Protein AF-A0A1S2MET6-F1 (afdb_monomer_lite)

Secondary structure (DSSP, 8-state):
------------S--HHHHHHHHHHHHHHHSSSEEEEEE-SSSSSPEEEEEEGGGHHHHHHHHHHTTTS-EEEEETT--GGG--S--HHHHHHHHHHHHSEEEEE-TTSS-EEEEE---

Radius of gyration: 15.41 Å; chains: 1; bounding box: 32×40×49 Å

Sequence (119 aa):
MVGHNRIRQNLKEPKRDILFNLFEFIIKEYGTDKCTILWWYGEKKPSTKIISIEDSEFLQDLWLKISGNYLLFLPLQFEVNRITEKDEGEFIGMILFTYSHLILKSPDAYEIVYLSLNK

Foldseek 3Di:
DDDPPPPPPPPQWDPLVNLVVVQVVCCVVQVDQKWKKWWDDPDLFIDIDIDGNVCRVVVRVVLNNQQQTKIWTHHPPDDSVPRDSDDPVVVVVVRCVVVQWIWMQHSNSPDTDIHGHDD

Organism: NCBI:txid1532552

pLDDT: mean 76.91, std 14.46, range [36.5, 91.62]

Structure (mmCIF, N/CA/C/O backbone):
data_AF-A0A1S2MET6-F1
#
_entry.id   AF-A0A1S2MET6-F1
#
loop_
_atom_site.group_PDB
_atom_site.id
_atom_site.type_symbol
_atom_site.label_atom_id
_atom_site.label_alt_id
_atom_site.label_comp_id
_atom_site.label_asym_id
_atom_site.label_entity_id
_atom_site.label_seq_id
_atom_site.pdbx_PDB_ins_code
_atom_site.Cartn_x
_atom_site.Cartn_y
_atom_site.Cartn_z
_atom_site.occupancy
_atom_site.B_iso_or_equiv
_atom_site.auth_seq_id
_atom_site.auth_comp_id
_atom_site.auth_asym_id
_atom_site.auth_atom_id
_atom_site.pdbx_PDB_model_num
ATOM 1 N N . MET A 1 1 ? 3.862 -29.133 -32.707 1.00 38.00 1 MET A N 1
ATOM 2 C CA . MET A 1 1 ? 3.660 -27.687 -32.939 1.00 38.00 1 MET A CA 1
ATOM 3 C C . MET A 1 1 ? 2.688 -27.204 -31.878 1.00 38.00 1 MET A C 1
ATOM 5 O O . MET A 1 1 ? 1.519 -27.549 -31.949 1.00 38.00 1 MET A O 1
ATOM 9 N N . VAL A 1 2 ? 3.179 -26.550 -30.825 1.00 38.16 2 VAL A N 1
ATOM 10 C CA . VAL A 1 2 ? 2.335 -26.118 -29.700 1.00 38.16 2 VAL A CA 1
ATOM 11 C C . VAL A 1 2 ? 1.992 -24.651 -29.921 1.00 38.16 2 VAL A C 1
ATOM 13 O O . VAL A 1 2 ? 2.858 -23.783 -29.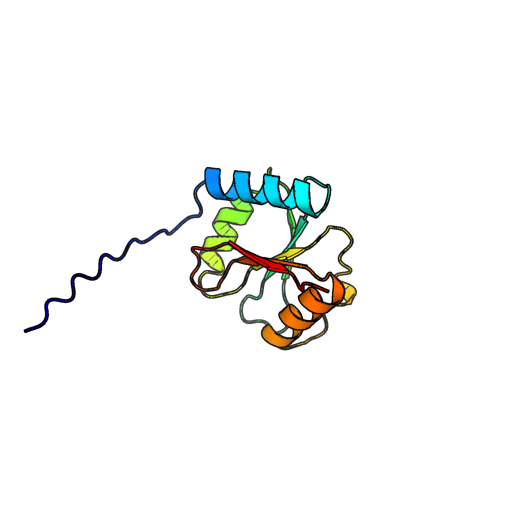816 1.00 38.16 2 VAL A O 1
ATOM 16 N N . GLY A 1 3 ? 0.743 -24.391 -30.301 1.00 43.12 3 GLY A N 1
ATOM 17 C CA . GLY A 1 3 ? 0.206 -23.041 -30.410 1.00 43.12 3 GLY A CA 1
ATOM 18 C C . GLY A 1 3 ? 0.056 -22.440 -29.019 1.00 43.12 3 GLY A C 1
ATOM 19 O O . GLY A 1 3 ? -0.867 -22.782 -28.286 1.00 43.12 3 GLY A O 1
ATOM 20 N N . HIS A 1 4 ? 0.971 -21.549 -28.648 1.00 39.81 4 HIS A N 1
ATOM 21 C CA . HIS A 1 4 ? 0.828 -20.719 -27.459 1.00 39.81 4 HIS A CA 1
ATOM 22 C C . HIS A 1 4 ? -0.221 -19.633 -27.725 1.00 39.81 4 HIS A C 1
ATOM 24 O O . HIS A 1 4 ? 0.114 -18.530 -28.153 1.00 39.81 4 HIS A O 1
ATOM 30 N N . ASN A 1 5 ? -1.491 -19.920 -27.438 1.00 42.25 5 ASN A N 1
ATOM 31 C CA . ASN A 1 5 ? -2.495 -18.871 -27.269 1.00 42.25 5 ASN A CA 1
ATOM 32 C C . ASN A 1 5 ? -2.265 -18.182 -25.919 1.00 42.25 5 ASN A C 1
ATOM 34 O O . ASN A 1 5 ? -2.875 -18.510 -24.905 1.00 42.25 5 ASN A O 1
ATOM 38 N N . ARG A 1 6 ? -1.332 -17.225 -25.903 1.00 38.06 6 ARG A N 1
ATOM 39 C CA . ARG A 1 6 ? -1.164 -16.276 -24.800 1.00 38.06 6 ARG A CA 1
ATOM 40 C C . ARG A 1 6 ? -2.230 -15.198 -24.955 1.00 38.06 6 ARG A C 1
ATOM 42 O O . ARG A 1 6 ? -2.055 -14.253 -25.721 1.00 38.06 6 ARG A O 1
ATOM 49 N N . ILE A 1 7 ? -3.329 -15.328 -24.222 1.00 39.28 7 ILE A N 1
ATOM 50 C CA . ILE A 1 7 ? -4.287 -14.236 -24.052 1.00 39.28 7 ILE A CA 1
ATOM 51 C C . ILE A 1 7 ? -3.604 -13.214 -23.136 1.00 39.28 7 ILE A C 1
ATOM 53 O O . ILE A 1 7 ? -3.674 -13.305 -21.915 1.00 39.28 7 ILE A O 1
ATOM 57 N N . ARG A 1 8 ? -2.844 -12.279 -23.716 1.00 36.50 8 ARG A N 1
ATOM 58 C CA . ARG A 1 8 ? -2.326 -11.123 -22.978 1.00 36.50 8 ARG A CA 1
ATOM 59 C C . ARG A 1 8 ? -3.494 -10.179 -22.714 1.00 36.50 8 ARG A C 1
ATOM 61 O O . ARG A 1 8 ? -3.784 -9.316 -23.539 1.00 36.50 8 ARG A O 1
ATOM 68 N N . GLN A 1 9 ? -4.166 -10.336 -21.579 1.00 36.84 9 GLN A N 1
ATOM 69 C CA . GLN A 1 9 ? -4.964 -9.239 -21.045 1.00 36.84 9 GLN A CA 1
ATOM 70 C C . GLN A 1 9 ? -3.995 -8.173 -20.518 1.00 36.84 9 GLN A C 1
ATOM 72 O O . GLN A 1 9 ? -3.388 -8.322 -19.465 1.00 36.84 9 GLN A O 1
ATOM 77 N N . ASN A 1 10 ? -3.809 -7.113 -21.307 1.00 41.94 10 ASN A N 1
ATOM 78 C CA . ASN A 1 10 ? -3.255 -5.843 -20.842 1.00 41.94 10 ASN A CA 1
ATOM 79 C C . ASN A 1 10 ? -4.284 -5.215 -19.892 1.00 41.94 10 ASN A C 1
ATOM 81 O O . ASN A 1 10 ? -5.186 -4.513 -20.346 1.00 41.94 10 ASN A O 1
ATOM 85 N N . LEU A 1 11 ? -4.171 -5.445 -18.591 1.00 46.53 11 LEU A N 1
ATOM 86 C CA . LEU A 1 11 ? -5.012 -4.790 -17.585 1.00 46.53 11 LEU A CA 1
ATOM 87 C C . LEU A 1 11 ? -4.358 -3.461 -17.155 1.00 46.53 11 LEU A C 1
ATOM 89 O O . LEU A 1 11 ? -4.153 -3.202 -15.984 1.00 46.53 11 LEU A O 1
ATOM 93 N N . LYS A 1 12 ? -3.990 -2.612 -18.123 1.00 54.22 12 LYS A N 1
ATOM 94 C CA . LYS A 1 12 ? -3.094 -1.456 -17.920 1.00 54.22 12 LYS A CA 1
ATOM 95 C C . LYS A 1 12 ? -3.456 -0.539 -16.740 1.00 54.22 12 LYS A C 1
ATOM 97 O O . LYS A 1 12 ? -2.544 0.001 -16.142 1.00 54.22 12 LYS A O 1
ATOM 102 N N . GLU A 1 13 ? -4.716 -0.387 -16.352 1.00 59.25 13 GLU A N 1
ATOM 103 C CA . GLU A 1 13 ? -5.114 0.543 -15.289 1.00 59.25 13 GLU A CA 1
ATOM 104 C C . GLU A 1 13 ? -5.999 -0.154 -14.250 1.00 59.25 13 GLU A C 1
ATOM 106 O O . GLU A 1 13 ? -6.921 -0.889 -14.636 1.00 59.25 13 GLU A O 1
ATOM 111 N N . PRO A 1 14 ? -5.784 0.072 -12.937 1.00 67.94 14 PRO A N 1
ATOM 112 C CA . PRO A 1 14 ? -6.731 -0.398 -11.940 1.00 67.94 14 PRO A CA 1
ATOM 113 C C . PRO A 1 14 ? -8.067 0.318 -12.169 1.00 67.94 14 PRO A C 1
ATOM 115 O O . PRO A 1 14 ? -8.158 1.548 -12.118 1.00 67.94 14 PRO A O 1
ATOM 118 N N . LYS A 1 15 ? -9.122 -0.459 -12.444 1.00 72.88 15 LYS A N 1
ATOM 119 C CA . LYS A 1 15 ? -10.483 0.074 -12.586 1.00 72.88 15 LYS A CA 1
ATOM 120 C C . LYS A 1 15 ? -10.859 0.860 -11.330 1.00 72.88 15 LYS A C 1
ATOM 122 O O . LYS A 1 15 ? -10.472 0.477 -10.226 1.00 72.88 15 LYS A O 1
ATOM 127 N N . ARG A 1 16 ? -11.656 1.922 -11.488 1.00 73.50 16 ARG A N 1
ATOM 128 C CA . ARG A 1 16 ? -12.127 2.748 -10.360 1.00 73.50 16 ARG A CA 1
ATOM 129 C C . ARG A 1 16 ? -12.762 1.909 -9.247 1.00 73.50 16 ARG A C 1
ATOM 131 O O . ARG A 1 16 ? -12.491 2.177 -8.086 1.00 73.50 16 ARG A O 1
ATOM 138 N N . ASP A 1 17 ? -13.496 0.853 -9.592 1.00 77.56 17 ASP A N 1
ATOM 139 C CA . ASP A 1 17 ? -14.089 -0.083 -8.629 1.00 77.56 17 ASP A CA 1
ATOM 140 C C . ASP A 1 17 ? -13.048 -0.783 -7.738 1.00 77.56 17 ASP A C 1
ATOM 142 O O . ASP A 1 17 ? -13.276 -0.977 -6.548 1.00 77.56 17 ASP A O 1
ATO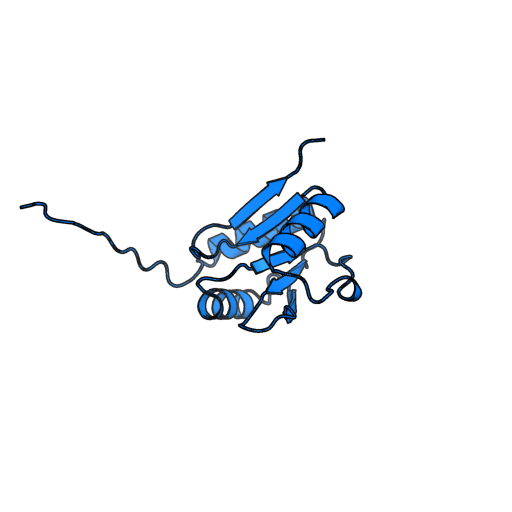M 146 N N . ILE A 1 18 ? -11.878 -1.135 -8.286 1.00 79.88 18 ILE A N 1
ATOM 147 C CA . ILE A 1 18 ? -10.792 -1.779 -7.528 1.00 79.88 18 ILE A CA 1
ATOM 148 C C . ILE A 1 18 ? -10.207 -0.794 -6.519 1.00 79.88 18 ILE A C 1
ATOM 150 O O . ILE A 1 18 ? -9.959 -1.160 -5.374 1.00 79.88 18 ILE A O 1
ATOM 154 N N . LEU A 1 19 ? -10.015 0.461 -6.930 1.00 82.00 19 LEU A N 1
ATOM 155 C CA . LEU A 1 19 ? -9.515 1.504 -6.036 1.00 82.00 19 LEU A CA 1
ATOM 156 C C . LEU A 1 19 ? -10.529 1.848 -4.953 1.00 82.00 19 LEU A C 1
ATOM 158 O O . LEU A 1 19 ? -10.144 2.008 -3.802 1.00 82.00 19 LEU A O 1
ATOM 162 N N . PHE A 1 20 ? -11.815 1.910 -5.297 1.00 84.62 20 PHE A N 1
ATOM 163 C CA . PHE A 1 20 ? -12.875 2.134 -4.321 1.00 84.62 20 PHE A CA 1
ATOM 164 C C . PHE A 1 20 ? -12.884 1.028 -3.258 1.00 84.62 20 PHE A C 1
ATOM 166 O O . PHE A 1 20 ? -12.789 1.322 -2.071 1.00 84.62 20 PHE A O 1
ATOM 173 N N . ASN A 1 21 ? -12.868 -0.240 -3.684 1.00 84.81 21 ASN A N 1
ATOM 174 C CA . ASN A 1 21 ? -12.787 -1.389 -2.777 1.00 84.81 21 ASN A CA 1
ATOM 175 C C . ASN A 1 21 ? -11.511 -1.377 -1.923 1.00 84.81 21 ASN A C 1
ATOM 177 O O . ASN A 1 21 ? -11.549 -1.737 -0.749 1.00 84.81 21 ASN A O 1
ATOM 181 N N . LEU A 1 22 ? -10.381 -0.957 -2.497 1.00 85.25 22 LEU A N 1
ATOM 182 C CA . LEU A 1 22 ? -9.126 -0.795 -1.768 1.00 85.25 22 LEU A CA 1
ATOM 183 C C . LEU A 1 22 ? -9.251 0.268 -0.670 1.00 85.25 22 LEU A C 1
ATOM 185 O O . LEU A 1 22 ? -8.841 0.011 0.457 1.00 85.25 22 LEU A O 1
ATOM 189 N N . PHE A 1 23 ? -9.831 1.432 -0.968 1.00 86.94 23 PHE A N 1
ATOM 190 C CA . PHE A 1 23 ? -10.048 2.474 0.035 1.00 86.94 23 PHE A CA 1
ATOM 191 C C . PHE A 1 23 ? -11.052 2.043 1.107 1.00 86.94 23 PHE A C 1
ATOM 193 O O . PHE A 1 23 ? -10.798 2.287 2.282 1.00 86.94 23 PHE A O 1
ATOM 200 N N . GLU A 1 24 ? -12.131 1.340 0.753 1.00 88.50 24 GLU A N 1
ATOM 201 C CA . GLU A 1 24 ? -13.040 0.757 1.751 1.00 88.50 24 GLU A CA 1
ATOM 202 C C . GLU A 1 24 ? -12.323 -0.247 2.663 1.00 88.50 24 GLU A C 1
ATOM 204 O O . GLU A 1 24 ? -12.519 -0.243 3.880 1.00 88.50 24 GLU A O 1
ATOM 209 N N . PHE A 1 25 ? -11.440 -1.074 2.098 1.00 86.94 25 PHE A N 1
ATOM 210 C CA . PHE A 1 25 ? -10.624 -2.006 2.871 1.00 86.94 25 PHE A CA 1
ATOM 211 C C . PHE A 1 25 ? -9.642 -1.275 3.796 1.00 86.94 25 PHE A C 1
ATOM 213 O O . PHE A 1 25 ? -9.542 -1.605 4.973 1.00 86.94 25 PHE A O 1
ATOM 220 N N . ILE A 1 26 ? -8.970 -0.237 3.299 1.00 87.19 26 ILE A N 1
ATOM 221 C CA . ILE A 1 26 ? -8.074 0.622 4.0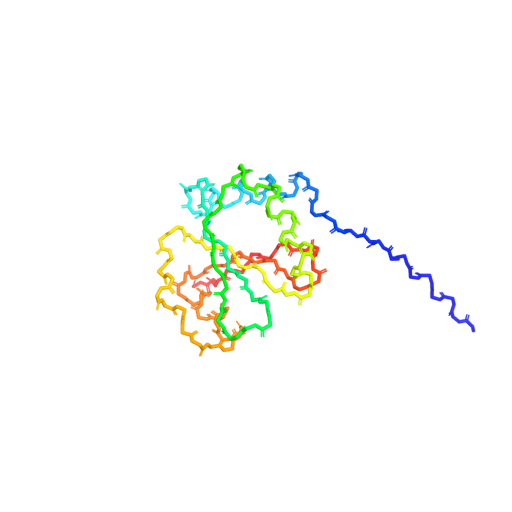86 1.00 87.19 26 ILE A CA 1
ATOM 222 C C . ILE A 1 26 ? -8.829 1.302 5.234 1.00 87.19 26 ILE A C 1
ATOM 224 O O . ILE A 1 26 ? -8.335 1.308 6.359 1.00 87.19 26 ILE A O 1
ATOM 228 N N . ILE A 1 27 ? -10.035 1.821 4.987 1.00 89.00 27 ILE A N 1
ATOM 229 C CA . ILE A 1 27 ? -10.889 2.415 6.025 1.00 89.00 27 ILE A CA 1
ATOM 230 C C . ILE A 1 27 ? -11.219 1.383 7.097 1.00 89.00 27 ILE A C 1
ATOM 232 O O . ILE A 1 27 ? -11.160 1.692 8.286 1.00 89.00 27 ILE A O 1
ATOM 236 N N . LYS A 1 28 ? -11.540 0.154 6.694 1.00 87.75 28 LYS A N 1
ATOM 237 C CA . LYS A 1 28 ? -11.851 -0.928 7.627 1.00 87.75 28 LYS A CA 1
ATOM 238 C C . LYS A 1 28 ? -10.642 -1.337 8.473 1.00 87.75 28 LYS A C 1
ATOM 240 O O . LYS A 1 28 ? -10.799 -1.536 9.674 1.00 87.75 28 LYS A O 1
ATOM 245 N N . GLU A 1 29 ? -9.464 -1.447 7.866 1.00 86.12 29 GLU A N 1
ATOM 246 C CA . GLU A 1 29 ? -8.250 -1.906 8.550 1.00 86.12 29 GLU A CA 1
ATOM 247 C C . GLU A 1 29 ? -7.597 -0.807 9.399 1.00 86.12 29 GLU A C 1
ATOM 249 O O . GLU A 1 29 ? -7.160 -1.061 10.519 1.00 86.12 29 GLU A O 1
ATOM 254 N N . TYR A 1 30 ? -7.526 0.424 8.889 1.00 84.88 30 TYR A N 1
ATOM 255 C CA . TYR A 1 30 ? -6.824 1.534 9.546 1.00 84.88 30 TYR A CA 1
ATOM 256 C C . TYR A 1 30 ? -7.756 2.502 10.277 1.00 84.88 30 TYR A C 1
ATOM 258 O O . TYR A 1 30 ? -7.275 3.356 11.023 1.00 84.88 30 TYR A O 1
ATOM 266 N N . GLY A 1 31 ? -9.072 2.392 10.086 1.00 85.44 31 GLY A N 1
ATOM 267 C CA . GLY A 1 31 ? -10.062 3.266 10.718 1.00 85.44 31 GLY A CA 1
ATOM 268 C C . GLY A 1 31 ? -10.081 4.695 10.166 1.00 85.44 31 GLY A C 1
ATOM 269 O O . GLY A 1 31 ? -10.589 5.594 10.832 1.00 85.44 31 GLY A O 1
ATOM 270 N N . THR A 1 32 ? -9.497 4.940 8.988 1.00 87.56 32 THR A N 1
ATOM 271 C CA . THR A 1 32 ? -9.374 6.276 8.381 1.00 87.56 32 THR A CA 1
ATOM 272 C C . THR A 1 32 ? -9.480 6.219 6.857 1.00 87.56 32 THR A C 1
ATOM 274 O O . THR A 1 32 ? -9.065 5.246 6.235 1.00 87.56 32 THR A O 1
ATOM 277 N N . ASP A 1 33 ? -10.009 7.284 6.248 1.00 85.69 33 ASP A N 1
ATOM 278 C CA . ASP A 1 33 ? -10.103 7.476 4.792 1.00 85.69 33 ASP A CA 1
ATOM 279 C C . ASP A 1 33 ? -8.761 7.778 4.109 1.00 85.69 33 ASP A C 1
ATOM 281 O O . ASP A 1 33 ? -8.697 7.893 2.882 1.00 85.69 33 ASP A O 1
ATOM 285 N N . LYS A 1 34 ? -7.685 7.892 4.896 1.00 89.12 34 LYS A N 1
ATOM 286 C CA . LYS A 1 34 ? -6.352 8.245 4.419 1.00 89.12 34 LYS A CA 1
ATOM 287 C C . LYS A 1 34 ? -5.343 7.172 4.766 1.00 89.12 34 LYS A C 1
ATOM 289 O O . LYS A 1 34 ? -5.330 6.623 5.865 1.00 89.12 34 LYS A O 1
ATOM 294 N N . CYS A 1 35 ? -4.410 6.953 3.858 1.00 89.81 35 CYS A N 1
ATOM 295 C CA . CYS A 1 35 ? -3.270 6.082 4.098 1.00 89.81 35 CYS A CA 1
ATOM 296 C C . CYS A 1 35 ? -1.994 6.704 3.551 1.00 89.81 35 CYS A C 1
ATOM 298 O O . CYS A 1 35 ? -2.011 7.483 2.596 1.00 89.81 35 CYS A O 1
ATOM 300 N N . THR A 1 36 ? -0.873 6.310 4.133 1.00 90.75 36 THR A N 1
ATOM 301 C CA . THR A 1 36 ? 0.443 6.613 3.590 1.00 90.75 36 THR A CA 1
ATOM 302 C C . THR A 1 36 ? 0.790 5.534 2.578 1.00 90.75 36 THR A C 1
ATOM 304 O O . THR A 1 36 ? 0.923 4.369 2.941 1.00 90.75 36 THR A O 1
ATOM 307 N N . ILE A 1 37 ? 0.949 5.903 1.312 1.00 91.19 37 ILE A N 1
ATOM 308 C CA . ILE A 1 37 ? 1.529 5.010 0.312 1.00 91.19 37 ILE A CA 1
ATOM 309 C C . ILE A 1 37 ? 3.039 5.168 0.244 1.00 91.19 37 ILE A C 1
ATOM 311 O O . ILE A 1 37 ? 3.576 6.257 0.470 1.00 91.19 37 ILE A O 1
ATOM 315 N N . LEU A 1 38 ? 3.711 4.073 -0.097 1.00 89.44 38 LEU A N 1
ATOM 316 C CA . LEU A 1 38 ? 5.161 3.993 -0.196 1.00 89.44 38 LEU A CA 1
ATOM 317 C C . LEU A 1 38 ? 5.563 3.160 -1.417 1.00 89.44 38 LEU A C 1
ATOM 319 O O . LEU A 1 38 ? 5.053 2.056 -1.608 1.00 89.44 38 LEU A O 1
ATOM 323 N N . TRP A 1 39 ? 6.468 3.688 -2.243 1.00 88.62 39 TRP A N 1
ATOM 324 C CA . TRP A 1 39 ? 6.945 3.028 -3.463 1.00 88.62 39 TRP A CA 1
ATOM 325 C C . TRP A 1 39 ? 8.420 3.317 -3.739 1.00 88.62 39 TRP A C 1
ATOM 327 O O . TRP A 1 39 ? 8.941 4.364 -3.353 1.00 88.62 39 TRP A O 1
ATOM 337 N N . TRP A 1 40 ? 9.078 2.422 -4.475 1.00 84.25 40 TRP A N 1
ATOM 338 C CA . TRP A 1 40 ? 10.434 2.622 -4.988 1.00 84.25 40 TRP A CA 1
ATOM 339 C C . TRP A 1 40 ? 10.394 2.911 -6.488 1.00 84.25 40 TRP A C 1
ATOM 341 O O . TRP A 1 40 ? 9.598 2.335 -7.229 1.00 84.25 40 TRP A O 1
ATOM 351 N N . TYR A 1 41 ? 11.261 3.816 -6.939 1.00 77.50 41 TYR A N 1
ATOM 352 C CA . TYR A 1 41 ? 11.402 4.165 -8.354 1.00 77.50 41 TYR A CA 1
ATOM 353 C C . TYR A 1 41 ? 12.880 4.171 -8.763 1.00 77.50 41 TYR A C 1
ATOM 355 O O . TYR A 1 41 ? 13.450 5.199 -9.107 1.00 77.50 41 TYR A O 1
ATOM 363 N N . GLY A 1 42 ? 13.533 3.009 -8.652 1.00 68.38 42 GLY A N 1
ATOM 364 C CA . GLY A 1 42 ? 14.959 2.847 -8.975 1.00 68.38 42 GLY A CA 1
ATOM 365 C C . GLY A 1 42 ? 15.934 3.450 -7.953 1.00 68.38 42 GLY A C 1
ATOM 366 O O . GLY A 1 42 ? 17.145 3.374 -8.144 1.00 68.38 42 GLY A O 1
ATOM 367 N N . GLU A 1 43 ? 15.425 4.020 -6.862 1.00 70.88 43 GLU A N 1
ATOM 368 C CA . GLU A 1 43 ? 16.206 4.599 -5.767 1.00 70.88 43 GLU A CA 1
ATOM 369 C C . GLU A 1 43 ? 16.228 3.667 -4.548 1.00 70.88 43 GLU A C 1
ATOM 371 O O . GLU A 1 43 ? 15.274 2.930 -4.308 1.00 70.88 43 GLU A O 1
ATOM 376 N N . LYS A 1 44 ? 17.290 3.728 -3.729 1.00 68.75 44 LYS A N 1
ATOM 377 C CA . LYS A 1 44 ? 17.368 2.984 -2.452 1.00 68.75 44 LYS A CA 1
ATOM 378 C C . LYS A 1 44 ? 16.383 3.489 -1.399 1.00 68.75 44 LYS A C 1
ATOM 380 O O . LYS A 1 44 ? 16.030 2.756 -0.478 1.00 68.75 44 LYS A O 1
ATOM 385 N N . LYS A 1 45 ? 15.958 4.747 -1.515 1.00 78.19 45 LYS A N 1
ATOM 386 C CA . LYS A 1 45 ? 14.995 5.360 -0.607 1.00 78.19 45 LYS A CA 1
ATOM 387 C C . LYS A 1 45 ? 13.624 5.384 -1.280 1.00 78.19 45 LYS A C 1
ATOM 389 O O . LYS A 1 45 ? 13.511 5.946 -2.368 1.00 78.19 45 LYS A O 1
ATOM 394 N N . PRO A 1 46 ? 12.584 4.818 -0.655 1.00 83.19 46 PRO A N 1
ATOM 395 C CA . PRO A 1 46 ? 11.251 4.907 -1.206 1.00 83.19 46 PRO A CA 1
ATOM 396 C C . PRO A 1 46 ? 10.691 6.320 -1.079 1.00 83.19 46 PRO A C 1
ATOM 398 O O . PRO A 1 46 ? 10.945 7.048 -0.112 1.00 83.19 46 PRO A O 1
ATOM 401 N N . SER A 1 47 ? 9.869 6.674 -2.054 1.00 86.38 47 SER A N 1
ATOM 402 C CA . SER A 1 47 ? 9.001 7.837 -1.996 1.00 86.38 47 SER A CA 1
ATOM 403 C C . SER A 1 47 ? 7.753 7.512 -1.187 1.00 86.38 47 SER A C 1
ATOM 405 O O . SER A 1 47 ? 7.290 6.371 -1.162 1.00 86.38 47 SER A O 1
ATOM 407 N N . THR A 1 48 ? 7.206 8.525 -0.517 1.00 88.50 48 THR A N 1
ATOM 408 C CA . THR A 1 48 ? 5.977 8.386 0.266 1.00 88.50 48 THR A CA 1
ATOM 409 C C . THR A 1 48 ? 5.035 9.546 0.021 1.00 88.50 48 THR A C 1
ATOM 411 O O . THR A 1 48 ? 5.466 10.673 -0.233 1.00 88.50 48 THR A O 1
ATOM 414 N N . LYS A 1 49 ? 3.735 9.268 0.098 1.00 90.06 49 LYS A N 1
ATOM 415 C CA . LYS A 1 49 ? 2.686 10.281 0.009 1.00 90.06 49 LYS A CA 1
ATOM 416 C C . LYS A 1 49 ? 1.472 9.827 0.808 1.00 90.06 49 LYS A C 1
ATOM 418 O O . LYS A 1 49 ? 1.119 8.655 0.788 1.00 90.06 49 LYS A O 1
ATOM 423 N N . ILE A 1 50 ? 0.823 10.757 1.494 1.00 91.62 50 ILE A N 1
ATOM 424 C CA . ILE A 1 50 ? -0.492 10.513 2.086 1.00 91.62 50 ILE A CA 1
ATOM 425 C C . ILE A 1 50 ? -1.530 10.701 0.985 1.00 91.62 50 ILE A C 1
ATOM 427 O O . ILE A 1 50 ? -1.523 11.732 0.312 1.00 91.62 50 ILE A O 1
ATOM 431 N N . ILE A 1 51 ? -2.388 9.705 0.800 1.00 91.25 51 ILE A N 1
ATOM 432 C CA . ILE A 1 51 ? -3.451 9.716 -0.202 1.00 91.25 51 ILE A CA 1
ATOM 433 C C . ILE A 1 51 ? -4.803 9.424 0.435 1.00 91.25 51 ILE A C 1
ATOM 435 O O . ILE A 1 51 ? -4.891 8.753 1.468 1.00 91.25 51 ILE A O 1
ATOM 439 N N . SER A 1 52 ? -5.837 9.897 -0.244 1.00 89.94 52 SER A N 1
ATOM 440 C CA . SER A 1 52 ? -7.248 9.647 0.058 1.00 89.94 52 SER A CA 1
ATOM 441 C C . SER A 1 52 ? -7.952 9.176 -1.219 1.00 89.94 52 SER A C 1
ATOM 443 O O . SER A 1 52 ? -7.352 9.163 -2.296 1.00 89.94 52 SER A O 1
ATOM 445 N N . ILE A 1 53 ? -9.240 8.841 -1.145 1.00 86.62 53 ILE A N 1
ATOM 446 C CA . ILE A 1 53 ? -10.030 8.479 -2.336 1.00 86.62 53 ILE A CA 1
ATOM 447 C C . ILE A 1 53 ? -10.030 9.570 -3.427 1.00 86.62 53 ILE A C 1
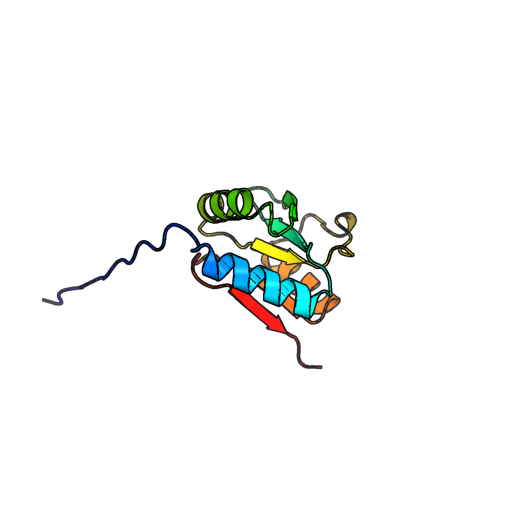ATOM 449 O O . ILE A 1 53 ? -10.104 9.276 -4.622 1.00 86.62 53 ILE A O 1
ATOM 453 N N . GLU A 1 54 ? -9.884 10.832 -3.020 1.00 88.81 54 GLU A N 1
ATOM 454 C CA . GLU A 1 54 ? -9.744 11.993 -3.905 1.00 88.81 54 GLU A CA 1
ATOM 455 C C . GLU A 1 54 ? -8.455 11.939 -4.746 1.00 88.81 54 GLU A C 1
ATOM 457 O O . GLU A 1 54 ? -8.437 12.401 -5.882 1.00 88.81 54 GLU A O 1
ATOM 462 N N . ASP A 1 55 ? -7.397 11.294 -4.244 1.00 89.44 55 ASP A N 1
ATOM 463 C CA . ASP A 1 55 ? -6.141 11.057 -4.966 1.00 89.44 55 ASP A CA 1
ATOM 464 C C . ASP A 1 55 ? -6.212 9.812 -5.875 1.00 89.44 55 ASP A C 1
ATOM 466 O O . ASP A 1 55 ? -5.179 9.321 -6.333 1.00 89.44 55 ASP A O 1
ATOM 470 N N . SER A 1 56 ? -7.401 9.264 -6.148 1.00 84.44 56 SER A N 1
ATOM 471 C CA . SER A 1 56 ? -7.554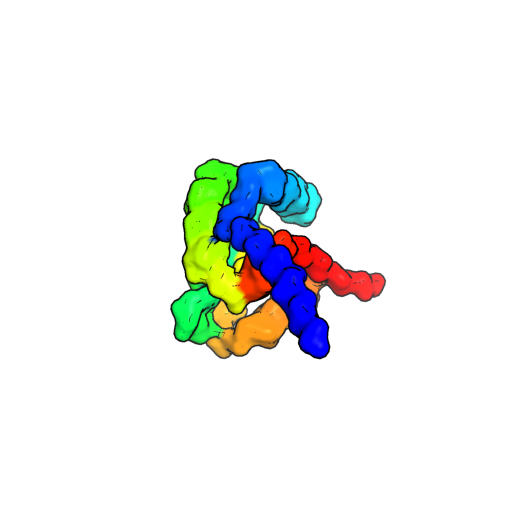 8.056 -6.974 1.00 84.44 56 SER A CA 1
ATOM 472 C C . SER A 1 56 ? -6.943 8.198 -8.371 1.00 84.44 56 SER A C 1
ATOM 474 O O . SER A 1 56 ? -6.304 7.260 -8.837 1.00 84.44 56 SER A O 1
ATOM 476 N N . GLU A 1 57 ? -7.052 9.364 -9.015 1.00 86.44 57 GLU A N 1
ATOM 477 C CA . GLU A 1 57 ? -6.406 9.629 -10.312 1.00 86.44 57 GLU A CA 1
ATOM 478 C C . GLU A 1 57 ? -4.876 9.590 -10.208 1.00 86.44 57 GLU A C 1
ATOM 480 O O . GLU A 1 57 ? -4.201 8.979 -11.037 1.00 86.44 57 GLU A O 1
ATOM 485 N N . PHE A 1 58 ? -4.321 10.177 -9.143 1.00 88.25 58 PHE A N 1
ATOM 486 C CA . PHE A 1 58 ? -2.889 10.103 -8.860 1.00 88.25 58 PHE A CA 1
ATOM 487 C C . PHE A 1 58 ? -2.450 8.657 -8.607 1.00 88.25 58 PHE A C 1
ATOM 489 O O . PHE A 1 58 ? -1.413 8.228 -9.108 1.00 88.25 58 PHE A O 1
ATOM 496 N N . LEU A 1 59 ? -3.241 7.894 -7.849 1.00 86.94 59 LEU A N 1
ATOM 497 C CA . LEU A 1 59 ? -2.961 6.494 -7.563 1.00 86.94 59 LEU A CA 1
ATOM 498 C C . LEU A 1 59 ? -2.997 5.643 -8.840 1.00 86.94 59 LEU A C 1
ATOM 500 O O . LEU A 1 59 ? -2.133 4.788 -8.990 1.00 86.94 59 LEU A O 1
ATOM 504 N N . GLN A 1 60 ? -3.927 5.894 -9.770 1.00 85.25 60 GLN A N 1
ATOM 505 C CA . GLN A 1 60 ? -3.980 5.224 -11.082 1.00 85.25 60 GLN A CA 1
ATOM 506 C C . GLN A 1 60 ? -2.720 5.480 -11.907 1.00 85.25 60 GLN A C 1
ATOM 508 O O . GLN A 1 60 ? -2.097 4.535 -12.398 1.00 85.25 60 GLN A O 1
ATOM 513 N N . ASP A 1 61 ? -2.327 6.747 -12.030 1.00 86.19 61 ASP A N 1
ATOM 514 C CA . ASP A 1 61 ? -1.129 7.146 -12.769 1.00 86.19 61 ASP A CA 1
ATOM 515 C C . ASP A 1 61 ? 0.146 6.578 -12.126 1.00 86.19 61 ASP A C 1
ATOM 517 O O . ASP A 1 61 ? 1.013 6.034 -12.817 1.00 86.19 61 ASP A O 1
ATOM 521 N N . LEU A 1 62 ? 0.238 6.615 -10.793 1.00 86.50 62 LEU A N 1
ATOM 522 C CA . LEU A 1 62 ? 1.347 6.009 -10.066 1.00 86.50 62 LEU A CA 1
ATOM 523 C C . LEU A 1 62 ? 1.400 4.500 -10.316 1.00 86.50 62 LEU A C 1
ATOM 525 O O . LEU A 1 62 ? 2.456 3.986 -10.672 1.00 86.50 62 LEU A O 1
ATOM 529 N N . TRP A 1 63 ? 0.274 3.798 -10.191 1.00 84.69 63 TRP A N 1
ATOM 530 C CA . TRP A 1 63 ? 0.184 2.347 -10.376 1.00 84.69 63 TRP A CA 1
ATOM 531 C C . TRP A 1 63 ? 0.741 1.885 -11.724 1.00 84.69 63 TRP A C 1
ATOM 533 O O . TRP A 1 63 ? 1.448 0.877 -11.794 1.00 84.69 63 TRP A O 1
ATOM 543 N N . LEU A 1 64 ? 0.456 2.655 -12.776 1.00 80.00 64 LEU A N 1
ATOM 544 C CA . LEU A 1 64 ? 1.004 2.483 -14.117 1.00 80.00 64 LEU A CA 1
ATOM 545 C C . LEU A 1 64 ? 2.519 2.715 -14.159 1.00 80.00 64 LEU A C 1
ATOM 547 O O . LEU A 1 64 ? 3.261 1.888 -14.694 1.00 80.00 64 LEU A O 1
ATOM 551 N N . LYS A 1 65 ? 2.984 3.834 -13.592 1.00 82.81 65 LYS A N 1
ATOM 552 C CA . LYS A 1 65 ? 4.402 4.236 -13.599 1.00 82.81 65 LYS A CA 1
ATOM 553 C C . LYS A 1 65 ? 5.303 3.251 -12.867 1.00 82.81 65 LYS A C 1
ATOM 555 O O . LYS A 1 65 ? 6.412 2.992 -13.321 1.00 82.81 65 LYS A O 1
ATOM 560 N N . ILE A 1 66 ? 4.825 2.692 -11.758 1.00 82.06 66 ILE A N 1
ATOM 561 C CA . ILE A 1 66 ? 5.560 1.712 -10.950 1.00 82.06 66 ILE A CA 1
ATOM 562 C C . ILE A 1 66 ? 5.160 0.265 -11.275 1.00 82.06 66 ILE A C 1
ATOM 564 O O . ILE A 1 66 ? 5.367 -0.634 -10.459 1.00 82.06 66 ILE A O 1
ATOM 568 N N . SER A 1 67 ? 4.595 0.001 -12.458 1.00 75.19 67 SER A N 1
ATOM 569 C CA . SER A 1 67 ? 4.338 -1.368 -12.919 1.00 75.19 67 SER A CA 1
ATOM 570 C C . SER A 1 67 ? 5.637 -2.188 -12.881 1.00 75.19 67 SER A C 1
ATOM 572 O O . SER A 1 67 ? 6.656 -1.757 -13.412 1.00 75.19 67 SER A O 1
ATOM 574 N N . GLY A 1 68 ? 5.621 -3.358 -12.233 1.00 78.19 68 GLY A N 1
ATOM 575 C CA . GLY A 1 68 ? 6.833 -4.129 -11.930 1.00 78.19 68 GLY A CA 1
ATOM 576 C C . GLY A 1 68 ? 7.454 -3.873 -10.551 1.00 78.19 68 GLY A C 1
ATOM 577 O O . GLY A 1 68 ? 8.363 -4.604 -10.181 1.00 78.19 68 GLY A O 1
ATOM 578 N N . ASN A 1 69 ? 6.953 -2.905 -9.775 1.00 83.50 69 ASN A N 1
ATOM 579 C CA . ASN A 1 69 ? 7.396 -2.624 -8.404 1.00 83.50 69 ASN A CA 1
ATOM 580 C C . ASN A 1 69 ? 6.238 -2.758 -7.407 1.00 83.50 69 ASN A C 1
ATOM 582 O O . ASN A 1 69 ? 5.054 -2.740 -7.789 1.00 83.50 69 ASN A O 1
ATOM 586 N N . TYR A 1 70 ? 6.594 -2.870 -6.127 1.00 85.31 70 TYR A N 1
ATOM 587 C CA . TYR A 1 70 ? 5.636 -2.879 -5.031 1.00 85.31 70 TYR A CA 1
ATOM 588 C C . TYR A 1 70 ? 5.127 -1.471 -4.701 1.00 85.31 70 TYR A C 1
ATOM 590 O O . TYR A 1 70 ? 5.860 -0.483 -4.771 1.00 85.31 70 TYR A O 1
ATOM 598 N N . LEU A 1 71 ? 3.861 -1.403 -4.289 1.00 88.69 71 LEU A N 1
ATOM 599 C CA . LEU A 1 71 ? 3.265 -0.228 -3.650 1.00 88.69 71 LEU A CA 1
ATOM 600 C C . LEU A 1 71 ? 2.729 -0.666 -2.299 1.00 88.69 71 LEU A C 1
ATOM 602 O O . LEU A 1 71 ? 1.846 -1.518 -2.250 1.00 88.69 71 LEU A O 1
ATOM 606 N N . LEU A 1 72 ? 3.250 -0.112 -1.215 1.00 89.00 72 LEU A N 1
ATOM 607 C CA . LEU A 1 72 ? 2.762 -0.403 0.127 1.00 89.00 72 LEU A CA 1
ATOM 608 C C . LEU A 1 72 ? 1.719 0.639 0.506 1.00 89.00 72 LEU A C 1
ATOM 610 O O . LEU A 1 72 ? 1.891 1.821 0.211 1.00 89.00 72 LEU A O 1
ATOM 614 N N . PHE A 1 73 ? 0.685 0.196 1.208 1.00 90.00 73 PHE A N 1
ATOM 615 C CA . PHE A 1 73 ? -0.302 1.042 1.859 1.00 90.00 73 PHE A CA 1
ATOM 616 C C . PHE A 1 73 ? -0.120 0.860 3.361 1.00 90.00 73 PHE A C 1
ATOM 618 O O . PHE A 1 73 ? -0.091 -0.263 3.860 1.00 90.00 73 PHE A O 1
ATOM 625 N N . LEU A 1 74 ? 0.074 1.971 4.062 1.00 89.06 74 LEU A N 1
ATOM 626 C CA . LEU A 1 74 ? 0.441 2.024 5.470 1.00 89.06 74 LEU A CA 1
ATOM 627 C C . LEU A 1 74 ? -0.526 2.947 6.218 1.00 89.06 74 LEU A C 1
ATOM 629 O O . LEU A 1 74 ? -1.057 3.898 5.629 1.00 89.06 74 LEU A O 1
ATOM 633 N N . PRO A 1 75 ? -0.743 2.725 7.523 1.00 87.00 75 PRO A N 1
ATOM 634 C CA . PRO A 1 75 ? -1.562 3.622 8.326 1.00 87.00 75 PRO A CA 1
ATOM 635 C C . PRO A 1 75 ? -0.934 5.022 8.395 1.00 87.00 75 PRO A C 1
ATOM 637 O O . PRO A 1 75 ? 0.286 5.174 8.348 1.00 87.00 75 PRO A O 1
ATOM 640 N N . LEU A 1 76 ? -1.757 6.057 8.586 1.00 85.06 76 LEU A N 1
ATOM 641 C CA . LEU A 1 76 ? -1.291 7.445 8.761 1.00 85.06 76 LEU A CA 1
ATOM 642 C C . LEU A 1 76 ? -0.250 7.612 9.879 1.00 85.06 76 LEU A C 1
ATOM 644 O O . LEU A 1 76 ? 0.620 8.470 9.795 1.00 85.06 76 LEU A O 1
ATOM 648 N N . GLN A 1 77 ? -0.343 6.787 10.923 1.00 80.19 77 GLN A N 1
ATOM 649 C CA . GLN A 1 77 ? 0.579 6.791 12.063 1.00 80.19 77 GLN A CA 1
ATOM 650 C C . GLN A 1 77 ? 1.971 6.238 11.710 1.00 80.19 77 GLN A C 1
ATOM 652 O O . GLN A 1 77 ? 2.844 6.159 12.573 1.00 80.19 77 GLN A O 1
ATOM 657 N N . PHE A 1 78 ? 2.183 5.808 10.463 1.00 80.69 78 PHE A N 1
ATOM 658 C CA . PHE A 1 78 ? 3.470 5.323 10.002 1.00 80.69 78 PHE A CA 1
ATOM 659 C C . PHE A 1 78 ? 4.520 6.440 10.014 1.00 80.69 78 PHE A C 1
ATOM 661 O O . PHE A 1 78 ? 4.446 7.415 9.265 1.00 80.69 78 PHE A O 1
ATOM 668 N N . GLU A 1 79 ? 5.539 6.272 10.854 1.00 71.31 79 GLU A N 1
ATOM 669 C CA . GLU A 1 79 ? 6.660 7.199 10.930 1.00 71.31 79 GLU A CA 1
ATOM 670 C C . GLU A 1 79 ? 7.616 6.987 9.751 1.00 71.31 79 GLU A C 1
ATOM 672 O O . GLU A 1 79 ? 8.460 6.089 9.757 1.00 71.31 79 GLU A O 1
ATOM 677 N N . VAL A 1 80 ? 7.543 7.886 8.769 1.00 67.12 80 VAL A N 1
ATOM 678 C CA . VAL A 1 80 ? 8.429 7.919 7.591 1.00 67.12 80 VAL A CA 1
ATOM 679 C C . VAL A 1 80 ? 9.921 7.941 7.958 1.00 67.12 80 VAL A C 1
ATOM 681 O O . VAL A 1 80 ? 10.763 7.478 7.197 1.00 67.12 80 VAL A O 1
ATOM 684 N N . ASN A 1 81 ? 10.263 8.433 9.153 1.00 64.88 81 ASN A N 1
ATOM 685 C CA . ASN A 1 81 ? 11.635 8.472 9.665 1.00 64.88 81 ASN A CA 1
ATOM 686 C C . ASN A 1 81 ? 12.219 7.079 9.954 1.00 64.88 81 ASN A C 1
ATOM 688 O O . ASN A 1 81 ? 13.432 6.944 10.091 1.00 64.88 81 ASN A O 1
ATOM 692 N N . ARG A 1 82 ? 11.382 6.034 10.020 1.00 65.25 82 ARG A N 1
ATOM 693 C CA . ARG A 1 82 ? 11.830 4.636 10.131 1.00 65.25 82 ARG A CA 1
ATOM 694 C C . ARG A 1 82 ? 12.246 4.031 8.790 1.00 65.25 82 ARG A C 1
ATOM 696 O O . ARG A 1 82 ? 12.728 2.900 8.760 1.00 65.25 82 ARG A O 1
ATOM 703 N N . ILE A 1 83 ? 12.072 4.764 7.690 1.00 66.81 83 ILE A N 1
ATOM 704 C CA . ILE A 1 83 ? 12.558 4.374 6.370 1.00 66.81 83 ILE A CA 1
ATOM 705 C C . ILE A 1 83 ? 14.072 4.594 6.322 1.00 66.81 83 ILE A C 1
ATOM 707 O O . ILE A 1 83 ? 14.572 5.636 5.900 1.00 66.81 83 ILE A O 1
ATOM 711 N N . THR A 1 84 ? 14.810 3.596 6.791 1.00 64.62 84 THR A N 1
ATOM 712 C CA . THR A 1 84 ? 16.253 3.479 6.567 1.00 64.62 84 THR A CA 1
ATOM 713 C C . THR A 1 84 ? 16.524 3.008 5.138 1.00 64.62 84 THR A C 1
ATOM 715 O O . THR A 1 84 ? 15.676 2.332 4.558 1.00 64.62 84 THR A O 1
ATOM 718 N N . GLU A 1 85 ? 17.706 3.300 4.586 1.00 63.03 85 GLU A N 1
ATOM 719 C CA . GLU A 1 85 ? 18.193 2.655 3.357 1.00 63.03 85 GLU A CA 1
ATOM 720 C C . GLU A 1 85 ? 18.293 1.139 3.589 1.00 63.03 85 GLU A C 1
ATOM 722 O O . GLU A 1 85 ? 19.278 0.641 4.132 1.00 63.03 85 GLU A O 1
ATOM 727 N N . LYS A 1 86 ? 17.232 0.413 3.241 1.00 65.06 86 LYS A N 1
ATOM 728 C CA . LYS A 1 86 ? 17.126 -1.042 3.336 1.00 65.06 86 LYS A CA 1
ATOM 729 C C . LYS A 1 86 ? 16.644 -1.589 2.008 1.00 65.06 86 LYS A C 1
ATOM 731 O O . LYS A 1 86 ? 15.921 -0.908 1.281 1.00 65.06 86 LYS A O 1
ATOM 736 N N . ASP A 1 87 ? 17.033 -2.826 1.730 1.00 71.94 87 ASP A N 1
ATOM 737 C CA . ASP A 1 87 ? 16.487 -3.586 0.617 1.00 71.94 87 ASP A CA 1
ATOM 738 C C . ASP A 1 87 ? 14.957 -3.659 0.721 1.00 71.94 87 ASP A C 1
ATOM 740 O O . ASP A 1 87 ? 14.393 -3.783 1.813 1.00 71.94 87 ASP A O 1
ATOM 744 N N . GLU A 1 88 ? 14.284 -3.585 -0.428 1.00 76.31 88 GLU A N 1
ATOM 745 C CA . GLU A 1 88 ? 12.821 -3.555 -0.533 1.00 76.31 88 GLU A CA 1
ATOM 746 C C . GLU A 1 88 ? 12.171 -4.716 0.241 1.00 76.31 88 GLU A C 1
ATOM 748 O O . GLU A 1 88 ? 11.251 -4.512 1.036 1.00 76.31 88 GLU A O 1
ATOM 753 N N . GLY A 1 89 ? 12.710 -5.929 0.083 1.00 75.44 89 GLY A N 1
ATOM 754 C CA . GLY A 1 89 ? 12.218 -7.124 0.769 1.00 75.44 89 GLY A CA 1
ATOM 755 C C . GLY A 1 89 ? 12.404 -7.085 2.289 1.00 75.44 89 GLY A C 1
ATOM 756 O O . GLY A 1 89 ? 11.492 -7.455 3.030 1.00 75.44 89 GLY A O 1
ATOM 757 N N . GLU A 1 90 ? 13.549 -6.594 2.775 1.00 80.69 90 GLU A N 1
ATOM 758 C CA . GLU A 1 90 ? 13.781 -6.434 4.217 1.00 80.69 90 GLU A CA 1
ATOM 759 C C . GLU A 1 90 ? 12.842 -5.391 4.823 1.00 80.69 90 GLU A C 1
ATOM 761 O O . GLU A 1 90 ? 12.342 -5.566 5.938 1.00 80.69 90 GLU A O 1
ATOM 766 N N . PHE A 1 91 ? 12.573 -4.314 4.084 1.00 82.00 91 PHE A N 1
ATOM 767 C CA . PHE A 1 91 ? 11.640 -3.287 4.516 1.00 82.00 91 PHE A CA 1
ATOM 768 C C . PHE A 1 91 ? 10.214 -3.838 4.614 1.00 82.00 91 PHE A C 1
ATOM 770 O O . PHE A 1 91 ? 9.587 -3.701 5.664 1.00 82.00 91 PHE A O 1
ATOM 777 N N . ILE A 1 92 ? 9.725 -4.524 3.575 1.00 82.44 92 ILE A N 1
ATOM 778 C CA . ILE A 1 92 ? 8.403 -5.174 3.578 1.00 82.44 92 ILE A CA 1
ATOM 779 C C . ILE A 1 92 ? 8.270 -6.121 4.779 1.00 82.44 92 ILE A C 1
ATOM 781 O O . ILE A 1 92 ? 7.279 -6.054 5.511 1.00 82.44 92 ILE A O 1
ATOM 785 N N . GLY A 1 93 ? 9.287 -6.952 5.033 1.00 82.06 93 GLY A N 1
ATOM 786 C CA . GLY A 1 93 ? 9.314 -7.853 6.187 1.00 82.06 93 GLY A CA 1
ATOM 787 C C . GLY A 1 93 ? 9.267 -7.116 7.529 1.00 82.06 93 GLY A C 1
ATOM 788 O O . GLY A 1 93 ? 8.508 -7.499 8.420 1.00 82.06 93 GLY A O 1
ATOM 789 N N . MET A 1 94 ? 10.022 -6.023 7.671 1.00 83.06 94 MET A N 1
ATOM 790 C CA . MET A 1 94 ? 10.029 -5.201 8.886 1.00 83.06 94 MET A CA 1
ATOM 791 C C . MET A 1 94 ? 8.663 -4.561 9.156 1.00 83.06 94 MET A C 1
ATOM 793 O O . MET A 1 94 ? 8.209 -4.539 10.303 1.00 83.06 94 MET A O 1
ATOM 797 N N . ILE A 1 95 ? 8.004 -4.042 8.117 1.00 82.25 95 ILE A N 1
ATOM 798 C CA . ILE A 1 95 ? 6.666 -3.459 8.230 1.00 82.25 95 ILE A CA 1
ATOM 799 C C . ILE A 1 95 ? 5.657 -4.522 8.647 1.00 82.25 95 ILE A C 1
ATOM 801 O O . ILE A 1 95 ? 4.929 -4.314 9.619 1.00 82.25 95 ILE A O 1
ATOM 805 N N . LEU A 1 96 ? 5.659 -5.670 7.967 1.00 82.44 96 LEU A N 1
ATOM 806 C CA . LEU A 1 96 ? 4.770 -6.779 8.291 1.00 82.44 96 LEU A CA 1
ATOM 807 C C . LEU A 1 96 ? 4.966 -7.243 9.742 1.00 82.44 96 LEU A C 1
ATOM 809 O O . LEU A 1 96 ? 3.989 -7.461 10.450 1.00 82.44 96 LEU A O 1
ATOM 813 N N . PHE A 1 97 ? 6.211 -7.326 10.218 1.00 82.12 97 PHE A N 1
ATOM 814 C CA . PHE A 1 97 ? 6.510 -7.666 11.611 1.00 82.12 97 PHE A CA 1
ATOM 815 C C . PHE A 1 97 ? 6.037 -6.589 12.601 1.00 82.12 97 PHE A C 1
ATOM 817 O O . PHE A 1 97 ? 5.494 -6.909 13.657 1.00 82.12 97 PHE A O 1
ATOM 824 N N . THR A 1 98 ? 6.217 -5.311 12.259 1.00 80.88 98 THR A N 1
ATOM 825 C CA . THR A 1 98 ? 5.869 -4.177 13.132 1.00 80.88 98 THR A CA 1
ATOM 826 C C . THR A 1 98 ? 4.360 -4.037 13.301 1.00 80.88 98 THR A C 1
ATOM 828 O O . THR A 1 98 ? 3.875 -3.902 14.422 1.00 80.88 98 THR A O 1
ATOM 831 N N . TYR A 1 99 ? 3.616 -4.077 12.197 1.00 77.06 99 TYR A N 1
ATOM 832 C CA . TYR A 1 99 ? 2.175 -3.826 12.194 1.00 77.06 99 TYR A CA 1
ATOM 833 C C . TYR A 1 99 ? 1.349 -5.116 12.247 1.00 77.06 99 TYR A C 1
ATOM 835 O O . TYR A 1 99 ? 0.140 -5.060 12.436 1.00 77.06 99 TYR A O 1
ATOM 843 N N . SER A 1 100 ? 1.982 -6.291 12.135 1.00 82.06 100 SER A N 1
ATOM 844 C CA . SER A 1 100 ? 1.338 -7.616 12.027 1.00 82.06 100 SER A CA 1
ATOM 845 C C . SER A 1 100 ? 0.418 -7.782 10.812 1.00 82.06 100 SER A C 1
ATOM 847 O O . SER A 1 100 ? -0.093 -8.871 10.581 1.00 82.06 100 SER A O 1
ATOM 849 N N . HIS A 1 101 ? 0.233 -6.735 10.014 1.00 84.12 101 HIS A N 1
ATOM 850 C CA . HIS A 1 101 ? -0.466 -6.760 8.745 1.00 84.12 101 HIS A CA 1
ATOM 851 C C . HIS A 1 101 ? 0.119 -5.710 7.796 1.00 84.12 101 HIS A C 1
ATOM 853 O O . HIS A 1 101 ? 0.715 -4.722 8.230 1.00 84.12 101 HIS A O 1
ATOM 859 N N . LEU A 1 102 ? -0.029 -5.937 6.495 1.00 85.81 102 LEU A N 1
ATOM 860 C CA . LEU A 1 102 ? 0.457 -5.063 5.437 1.00 85.81 102 LEU A CA 1
ATOM 861 C C . LEU A 1 102 ? -0.405 -5.227 4.187 1.00 85.81 102 LEU A C 1
ATOM 863 O O . LEU A 1 102 ? -0.597 -6.338 3.697 1.00 85.81 102 LEU A O 1
ATOM 867 N N . ILE A 1 103 ? -0.872 -4.105 3.649 1.00 88.38 103 ILE A N 1
ATOM 868 C CA . ILE A 1 103 ? -1.546 -4.043 2.355 1.00 88.38 103 ILE A CA 1
ATOM 869 C C . ILE A 1 103 ? -0.503 -3.621 1.323 1.00 88.38 103 ILE A C 1
ATOM 871 O O . ILE A 1 103 ? 0.157 -2.592 1.485 1.00 88.38 103 ILE A O 1
ATOM 875 N N . LEU A 1 104 ? -0.337 -4.397 0.257 1.00 87.81 104 LEU A N 1
ATOM 876 C CA . LEU A 1 104 ? 0.603 -4.070 -0.808 1.00 87.81 104 LEU A CA 1
ATOM 877 C C . LEU A 1 104 ? 0.087 -4.487 -2.180 1.00 87.81 104 LEU A C 1
ATOM 879 O O . LEU A 1 104 ? -0.567 -5.508 -2.338 1.00 87.81 104 LEU A O 1
ATOM 883 N N . LYS A 1 105 ? 0.432 -3.715 -3.198 1.00 86.50 105 LYS A N 1
ATOM 884 C CA . LYS A 1 105 ? 0.282 -4.075 -4.607 1.00 86.50 105 LYS A CA 1
ATOM 885 C C . LYS A 1 105 ? 1.501 -4.873 -5.046 1.00 86.50 105 LYS A C 1
ATOM 887 O O . LYS A 1 105 ? 2.631 -4.437 -4.819 1.00 86.50 105 LYS A O 1
ATOM 892 N N . SER A 1 106 ? 1.281 -6.004 -5.704 1.00 80.81 106 SER A N 1
ATOM 893 C CA . SER A 1 106 ? 2.361 -6.848 -6.221 1.00 80.81 106 SER A CA 1
ATOM 894 C C . SER A 1 106 ? 3.005 -6.261 -7.494 1.00 80.81 106 SER A C 1
ATOM 896 O O . SER A 1 106 ? 2.369 -5.499 -8.239 1.00 80.81 106 SER A O 1
ATOM 898 N N . PRO A 1 107 ? 4.265 -6.613 -7.807 1.00 78.00 107 PRO A N 1
ATOM 899 C CA . PRO A 1 107 ? 4.945 -6.164 -9.022 1.00 78.00 107 PRO A CA 1
ATOM 900 C C . PRO A 1 107 ? 4.222 -6.598 -10.304 1.00 78.00 107 PRO A C 1
ATOM 902 O O . PRO A 1 107 ? 4.261 -5.855 -11.283 1.00 78.00 107 PRO A O 1
ATOM 905 N N . ASP A 1 108 ? 3.473 -7.708 -10.267 1.00 66.88 108 ASP A N 1
ATOM 906 C CA . ASP A 1 108 ? 2.650 -8.207 -11.384 1.00 66.88 108 ASP A CA 1
ATOM 907 C C . ASP A 1 108 ? 1.518 -7.237 -11.792 1.00 66.88 108 ASP A C 1
ATOM 909 O O . ASP A 1 108 ? 0.955 -7.336 -12.874 1.00 66.88 108 ASP A O 1
ATOM 913 N N . ALA A 1 109 ? 1.261 -6.220 -10.962 1.00 62.16 109 ALA A N 1
ATOM 914 C CA . ALA A 1 109 ? 0.404 -5.065 -11.221 1.00 62.16 109 ALA A CA 1
ATOM 915 C C . ALA A 1 109 ? -1.111 -5.296 -11.192 1.00 62.16 109 ALA A C 1
ATOM 917 O O . ALA A 1 109 ? -1.857 -4.321 -11.306 1.00 62.16 109 ALA A O 1
ATOM 918 N N . TYR A 1 110 ? -1.560 -6.524 -10.928 1.00 62.75 110 TYR A N 1
ATOM 919 C CA . TYR A 1 110 ? -2.983 -6.874 -10.971 1.00 62.75 110 TYR A CA 1
ATOM 920 C C . TYR A 1 110 ? -3.614 -7.255 -9.638 1.00 62.75 110 TYR A C 1
ATOM 922 O O . TYR A 1 110 ? -4.835 -7.380 -9.573 1.00 62.75 110 TYR A O 1
ATOM 930 N N . GLU A 1 111 ? -2.826 -7.391 -8.574 1.00 70.75 111 GLU A N 1
ATOM 931 C CA . GLU A 1 111 ? -3.337 -7.874 -7.295 1.00 70.75 111 GLU A CA 1
ATOM 932 C C . GLU A 1 111 ? -2.891 -6.973 -6.142 1.00 70.75 111 GLU A C 1
ATOM 934 O O . GLU A 1 111 ? -1.715 -6.615 -6.011 1.00 70.75 111 GLU A O 1
ATOM 939 N N . ILE A 1 112 ? -3.863 -6.616 -5.300 1.00 81.81 112 ILE A N 1
ATOM 940 C CA . ILE A 1 112 ? -3.607 -6.148 -3.942 1.00 81.81 112 ILE A CA 1
ATOM 941 C C . ILE A 1 112 ? -3.541 -7.378 -3.050 1.00 81.81 112 ILE A C 1
ATOM 943 O O . ILE A 1 112 ? -4.469 -8.182 -3.001 1.00 81.81 112 ILE A O 1
ATOM 947 N N . VAL A 1 113 ? -2.439 -7.494 -2.331 1.00 82.88 113 VAL A N 1
ATOM 948 C CA . VAL A 1 113 ? -2.164 -8.547 -1.372 1.00 82.88 113 VAL A CA 1
ATOM 949 C C . VAL A 1 113 ? -2.281 -7.955 0.023 1.00 82.88 113 VAL A C 1
ATOM 951 O O . VAL A 1 113 ? -1.642 -6.955 0.350 1.00 82.88 113 VAL A O 1
ATOM 954 N N . TYR A 1 114 ? -3.093 -8.599 0.851 1.00 85.00 114 TYR A N 1
ATOM 955 C CA . TYR A 1 114 ? -3.112 -8.371 2.286 1.00 85.00 114 TYR A CA 1
ATOM 956 C C . TYR A 1 114 ? -2.313 -9.483 2.958 1.00 85.00 114 TYR A C 1
ATOM 958 O O . TYR A 1 114 ? -2.692 -10.654 2.911 1.00 85.00 114 TYR A O 1
ATOM 966 N N . LEU A 1 115 ? -1.181 -9.119 3.547 1.00 82.62 115 LEU A N 1
ATOM 967 C CA . LEU A 1 115 ? -0.376 -10.011 4.367 1.00 82.62 115 LEU A CA 1
ATOM 968 C C . LEU A 1 115 ? -0.735 -9.768 5.826 1.00 82.62 115 LEU A C 1
ATOM 970 O O . LEU A 1 115 ? -0.692 -8.630 6.275 1.00 82.62 115 LEU A O 1
ATOM 974 N N . SER A 1 116 ? -1.027 -10.826 6.574 1.00 83.12 116 SER A N 1
ATOM 975 C CA . SER A 1 116 ? -1.227 -10.768 8.022 1.00 83.12 116 SER A CA 1
ATOM 976 C C . SER A 1 116 ? -0.431 -11.869 8.703 1.00 83.12 116 SER A C 1
ATOM 978 O O . SER A 1 116 ? -0.492 -13.030 8.294 1.00 83.12 116 SER A O 1
ATOM 980 N N . LEU A 1 117 ? 0.291 -11.523 9.763 1.00 79.69 117 LEU A N 1
ATOM 981 C CA . LEU A 1 117 ? 0.906 -12.492 10.657 1.00 79.69 117 LEU A CA 1
ATOM 982 C C . LEU A 1 117 ? -0.147 -12.938 11.667 1.00 79.69 117 LEU A C 1
ATOM 984 O O . LEU A 1 117 ? -0.575 -12.156 12.515 1.00 79.69 117 LEU A O 1
ATOM 988 N N . ASN A 1 118 ? -0.558 -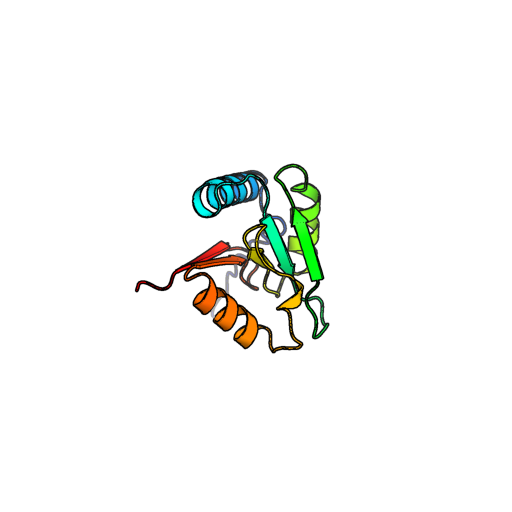14.200 11.572 1.00 64.19 118 ASN A N 1
ATOM 989 C CA . ASN A 1 118 ? -1.379 -14.811 12.606 1.00 64.19 118 ASN A CA 1
ATOM 990 C C . ASN A 1 118 ? -0.472 -15.060 13.820 1.00 64.19 118 ASN A C 1
ATOM 992 O O . ASN A 1 118 ? 0.497 -15.815 13.712 1.00 64.19 118 ASN A O 1
ATOM 996 N N . LYS A 1 119 ? -0.733 -14.357 14.922 1.00 54.06 119 LYS A N 1
ATOM 997 C CA . LYS A 1 119 ? -0.005 -14.519 16.186 1.00 54.06 119 LYS A CA 1
ATOM 998 C C . LYS A 1 119 ? -0.539 -15.689 16.995 1.00 54.06 119 LYS A C 1
ATOM 1000 O O . LYS A 1 119 ? -1.774 -15.883 16.991 1.00 54.06 119 LYS A O 1
#